Protein AF-A0A1R4KJV1-F1 (afdb_monomer_lite)

Foldseek 3Di:
DDDDDDDDPDPDDDPVRDPDDDDDDDDPDDDPVVVVVVVVVVVVVVVVVVVVVVVVVVVVVVVVVVPD

Radius of gyration: 33.14 Å; chains: 1; bounding box: 53×28×94 Å

Secondary structure (DSSP, 8-state):
---------S----GGG---------PPPP-HHHHHHHHHHHHHHHHHHHHHHHHHHHHHHHHHHT--

Organism: NCBI:txid57043

pLDDT: mean 79.66, std 14.85, range [45.75, 98.62]

Structure (mmCIF, N/CA/C/O backbone):
data_AF-A0A1R4KJV1-F1
#
_entry.id   AF-A0A1R4KJV1-F1
#
loop_
_atom_site.group_PDB
_atom_site.id
_atom_site.type_symbol
_atom_site.label_atom_id
_atom_site.label_alt_id
_atom_site.label_comp_id
_atom_site.label_asym_id
_atom_site.label_entity_id
_atom_site.label_seq_id
_atom_site.pdbx_PDB_ins_code
_atom_site.Cartn_x
_atom_site.Cartn_y
_atom_site.Cartn_z
_atom_site.occupancy
_atom_site.B_iso_or_equiv
_atom_site.auth_seq_id
_atom_site.auth_comp_id
_atom_site.auth_asym_id
_atom_site.auth_atom_id
_atom_site.pdbx_PDB_model_num
ATOM 1 N N . MET A 1 1 ? -6.806 -24.444 -67.791 1.00 45.75 1 MET A N 1
ATOM 2 C CA . MET A 1 1 ? -7.449 -23.430 -66.929 1.00 45.75 1 MET A 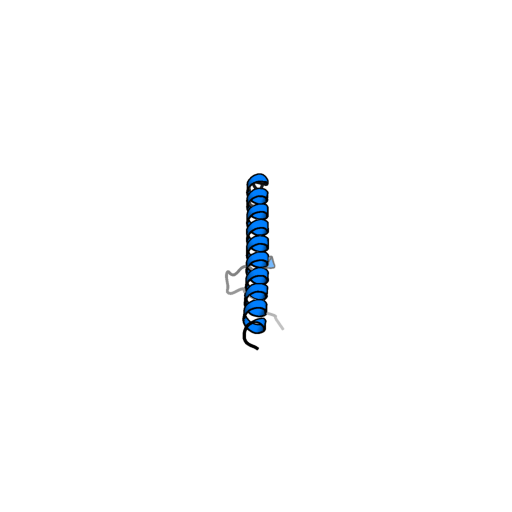CA 1
ATOM 3 C C . MET A 1 1 ? -6.334 -22.712 -66.182 1.00 45.75 1 MET A C 1
ATOM 5 O O . MET A 1 1 ? -5.683 -23.330 -65.355 1.00 45.75 1 MET A O 1
ATOM 9 N N . MET A 1 2 ? -5.986 -21.492 -66.595 1.00 51.56 2 MET A N 1
ATOM 10 C CA . MET A 1 2 ? -4.812 -20.772 -66.082 1.00 51.56 2 MET A CA 1
ATOM 11 C C . MET A 1 2 ? -5.243 -19.907 -64.892 1.00 51.56 2 MET A C 1
ATOM 13 O O . MET A 1 2 ? -5.930 -18.905 -65.082 1.00 51.56 2 MET A O 1
ATOM 17 N N . SER A 1 3 ? -4.895 -20.312 -63.669 1.00 58.69 3 SER A N 1
ATOM 18 C CA . SER A 1 3 ? -5.158 -19.513 -62.468 1.00 58.69 3 SER A CA 1
ATOM 19 C C . SER A 1 3 ? -4.249 -18.287 -62.464 1.00 58.69 3 SER A C 1
ATOM 21 O O . SER A 1 3 ? -3.029 -18.414 -62.392 1.00 58.69 3 SER A O 1
ATOM 23 N N . ARG A 1 4 ? -4.843 -17.094 -62.568 1.00 63.66 4 ARG A N 1
ATOM 24 C CA . ARG A 1 4 ? -4.114 -15.827 -62.442 1.00 63.66 4 ARG A CA 1
ATOM 25 C C . ARG A 1 4 ? -3.500 -15.723 -61.037 1.00 63.66 4 ARG A C 1
ATOM 27 O O . ARG A 1 4 ? -4.226 -15.948 -60.066 1.00 63.66 4 ARG A O 1
ATOM 34 N N . PRO A 1 5 ? -2.205 -15.380 -60.909 1.00 61.25 5 PRO A N 1
ATOM 35 C CA . PRO A 1 5 ? -1.585 -15.176 -59.609 1.00 61.25 5 PRO A CA 1
ATOM 36 C C . PRO A 1 5 ? -2.231 -13.972 -58.915 1.00 61.25 5 PRO A C 1
ATOM 38 O O . PRO A 1 5 ? -2.482 -12.935 -59.527 1.00 61.25 5 PRO A O 1
ATOM 41 N N . TYR A 1 6 ? -2.552 -14.141 -57.637 1.00 64.00 6 TYR A N 1
ATOM 42 C CA . TYR A 1 6 ? -3.176 -13.110 -56.817 1.00 64.00 6 TYR A CA 1
ATOM 43 C C . TYR A 1 6 ? -2.198 -11.948 -56.580 1.00 64.00 6 TYR A C 1
ATOM 45 O O . TYR A 1 6 ? -1.198 -12.105 -55.881 1.00 64.00 6 TYR A O 1
ATOM 53 N N . GLU A 1 7 ? -2.493 -10.772 -57.136 1.00 64.69 7 GLU A N 1
ATOM 54 C CA . GLU A 1 7 ? -1.745 -9.539 -56.870 1.00 64.69 7 GLU A CA 1
ATOM 55 C C . GLU A 1 7 ? -2.314 -8.820 -55.638 1.00 64.69 7 GLU A C 1
ATOM 57 O O . GLU A 1 7 ? -3.473 -8.390 -55.615 1.00 64.69 7 GLU A O 1
ATOM 62 N N . LYS A 1 8 ? -1.490 -8.675 -54.591 1.00 63.66 8 LYS A N 1
ATOM 63 C CA . LYS A 1 8 ? -1.842 -7.924 -53.376 1.00 63.66 8 LYS A CA 1
ATOM 64 C C . LYS A 1 8 ? -1.994 -6.433 -53.714 1.00 63.66 8 LYS A C 1
ATOM 66 O O . LYS A 1 8 ? -1.012 -5.711 -53.817 1.00 63.66 8 LYS A O 1
ATOM 71 N N . LYS A 1 9 ? -3.238 -5.952 -53.806 1.00 65.00 9 LYS A N 1
ATOM 72 C CA . LYS A 1 9 ? -3.601 -4.539 -54.064 1.00 65.00 9 LYS A CA 1
ATOM 73 C C . LYS A 1 9 ? -3.437 -3.599 -52.861 1.00 65.00 9 LYS A C 1
ATOM 75 O O . LYS A 1 9 ? -3.995 -2.505 -52.842 1.00 65.00 9 LYS A O 1
ATOM 80 N N . THR A 1 10 ? -2.759 -4.023 -51.800 1.00 69.12 10 THR A N 1
ATOM 81 C CA . THR A 1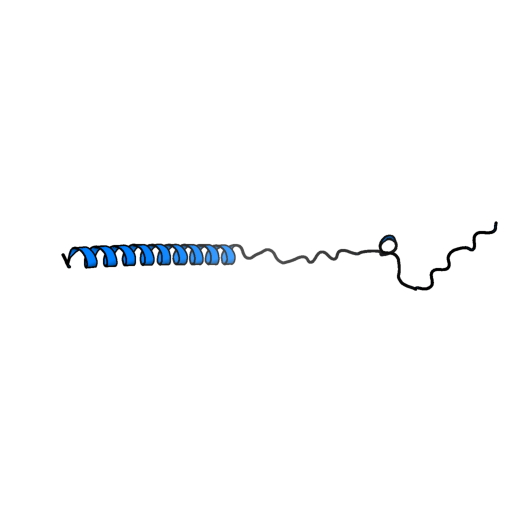 10 ? -2.644 -3.225 -50.576 1.00 69.12 10 THR A CA 1
ATOM 82 C C . THR A 1 10 ? -1.264 -3.425 -49.979 1.00 69.12 10 THR A C 1
ATOM 84 O O . THR A 1 10 ? -0.884 -4.555 -49.689 1.00 69.12 10 THR A O 1
ATOM 87 N N . GLU A 1 11 ? -0.553 -2.334 -49.692 1.00 65.69 11 GLU A N 1
ATOM 88 C CA . GLU A 1 11 ? 0.729 -2.372 -48.967 1.00 65.69 11 GLU A CA 1
ATOM 89 C C . GLU A 1 11 ? 0.589 -2.779 -47.484 1.00 65.69 11 GLU A C 1
ATOM 91 O O . GLU A 1 11 ? 1.529 -2.709 -46.691 1.00 65.69 11 GLU A O 1
ATOM 96 N N . ARG A 1 12 ? -0.600 -3.233 -47.068 1.00 60.62 12 ARG A N 1
ATOM 97 C CA . ARG A 1 12 ? -0.829 -3.775 -45.732 1.00 60.62 12 ARG A CA 1
ATOM 98 C C . ARG A 1 12 ? -0.126 -5.122 -45.607 1.00 60.62 12 ARG A C 1
ATOM 100 O O . ARG A 1 12 ? -0.607 -6.139 -46.098 1.00 60.62 12 ARG A O 1
ATOM 107 N N . ARG A 1 13 ? 0.983 -5.121 -44.870 1.00 63.72 13 ARG A N 1
ATOM 108 C CA . ARG A 1 13 ? 1.674 -6.334 -44.416 1.00 63.72 13 ARG A CA 1
ATOM 109 C C . ARG A 1 13 ? 0.727 -7.215 -43.601 1.00 63.72 13 ARG A C 1
ATOM 111 O O . ARG A 1 13 ? 0.080 -6.733 -42.657 1.00 63.72 13 ARG A O 1
ATOM 118 N N . SER A 1 14 ? 0.679 -8.501 -43.960 1.00 66.94 14 SER A N 1
ATOM 119 C CA . SER A 1 14 ? -0.037 -9.525 -43.188 1.00 66.94 14 SER A CA 1
ATOM 120 C C . SER A 1 14 ? 0.487 -9.532 -41.751 1.00 66.94 14 SER A C 1
ATOM 122 O O . SER A 1 14 ? 1.650 -9.212 -41.516 1.00 66.94 14 SER A O 1
ATOM 124 N N . ARG A 1 15 ? -0.352 -9.883 -40.770 1.00 63.81 15 ARG A N 1
ATOM 125 C CA . ARG A 1 15 ? 0.065 -9.948 -39.359 1.00 63.81 15 ARG A CA 1
ATOM 126 C C . ARG A 1 15 ? 1.292 -10.850 -39.168 1.00 63.81 15 ARG A C 1
ATOM 128 O O . ARG A 1 15 ? 2.160 -10.493 -38.382 1.00 63.81 15 ARG A O 1
ATOM 135 N N . GLU A 1 16 ? 1.379 -11.944 -39.922 1.00 65.25 16 GLU A N 1
ATOM 136 C CA . GLU A 1 16 ? 2.511 -12.887 -39.926 1.00 65.25 16 GLU A CA 1
ATOM 137 C C . GLU A 1 16 ? 3.811 -12.278 -40.475 1.00 65.25 16 GLU A C 1
ATOM 139 O O . GLU A 1 16 ? 4.901 -12.671 -40.079 1.00 65.25 16 GLU A O 1
ATOM 144 N N . GLU A 1 17 ? 3.715 -11.269 -41.345 1.00 66.25 17 GLU A N 1
ATOM 145 C CA . GLU A 1 17 ? 4.869 -10.567 -41.922 1.00 66.25 17 GLU A CA 1
ATOM 146 C C . GLU A 1 17 ? 5.386 -9.437 -41.008 1.00 66.25 17 GLU A C 1
ATOM 148 O O . GLU A 1 17 ? 6.382 -8.781 -41.330 1.00 66.25 17 GLU A O 1
ATOM 153 N N . ARG A 1 18 ? 4.709 -9.158 -39.883 1.00 74.38 18 ARG A N 1
ATOM 154 C CA . ARG A 1 18 ? 5.102 -8.103 -38.939 1.00 74.38 18 ARG A CA 1
ATOM 155 C C . ARG A 1 18 ? 6.158 -8.633 -37.973 1.00 74.38 18 ARG A C 1
ATOM 157 O O . ARG A 1 18 ? 5.890 -9.529 -37.181 1.00 74.38 18 ARG A O 1
ATOM 164 N N . ARG A 1 19 ? 7.335 -8.004 -37.951 1.00 69.06 19 ARG A N 1
ATOM 165 C CA . ARG A 1 19 ? 8.304 -8.176 -36.858 1.00 69.06 19 ARG A CA 1
ATOM 166 C C . ARG A 1 19 ? 7.840 -7.362 -35.652 1.00 69.06 19 ARG A C 1
ATOM 168 O O . ARG A 1 19 ? 8.067 -6.158 -35.589 1.00 69.06 19 ARG A O 1
ATOM 175 N N . LEU A 1 20 ? 7.142 -8.011 -34.726 1.00 71.69 20 LEU A N 1
ATOM 176 C CA . LEU A 1 20 ? 6.738 -7.409 -33.457 1.00 71.69 20 LEU A CA 1
ATOM 177 C C . LEU A 1 20 ? 7.939 -7.407 -32.503 1.00 71.69 20 LEU A C 1
ATOM 179 O O . LEU A 1 20 ? 8.485 -8.463 -32.199 1.00 71.69 20 LEU A O 1
ATOM 183 N N . SER A 1 21 ? 8.352 -6.232 -32.031 1.00 69.25 21 SER A N 1
ATOM 184 C CA . SER A 1 21 ? 9.364 -6.099 -30.979 1.00 69.25 21 SER A CA 1
ATOM 185 C C . SER A 1 21 ? 8.691 -5.729 -29.662 1.00 69.25 21 SER A C 1
ATOM 187 O O . SER A 1 21 ? 8.032 -4.691 -29.584 1.00 69.25 21 SER A O 1
ATOM 189 N N . VAL A 1 22 ? 8.880 -6.541 -28.624 1.00 75.06 22 VAL A N 1
ATOM 190 C CA . VAL A 1 22 ? 8.495 -6.180 -27.255 1.00 75.06 22 VAL A CA 1
ATOM 191 C C . VAL A 1 22 ? 9.613 -5.324 -26.668 1.00 75.06 22 VAL A C 1
ATOM 193 O O . VAL A 1 22 ? 10.765 -5.750 -26.637 1.00 75.06 22 VAL A O 1
ATOM 196 N N . ARG A 1 23 ? 9.290 -4.111 -26.214 1.00 74.44 23 ARG A N 1
ATOM 197 C CA . ARG A 1 23 ? 10.201 -3.315 -25.385 1.00 74.44 23 ARG A CA 1
ATOM 198 C C . ARG A 1 23 ? 9.830 -3.554 -23.929 1.00 74.44 23 ARG A C 1
ATOM 200 O O . ARG A 1 23 ? 8.771 -3.114 -23.494 1.00 74.44 23 ARG A O 1
ATOM 207 N N . GLY A 1 24 ? 10.678 -4.280 -23.205 1.00 79.44 24 GLY A N 1
ATOM 208 C CA . GLY A 1 24 ? 10.561 -4.381 -21.755 1.00 79.44 24 GLY A CA 1
ATOM 209 C C . GLY A 1 24 ? 10.917 -3.035 -21.133 1.00 79.44 24 GLY A C 1
ATOM 210 O O . GLY A 1 24 ? 12.042 -2.567 -21.286 1.00 79.44 24 GLY A O 1
ATOM 211 N N . GLU A 1 25 ? 9.956 -2.393 -20.477 1.00 84.06 25 GLU A N 1
ATOM 212 C CA . GLU A 1 25 ? 10.220 -1.214 -19.657 1.00 84.06 25 GLU A CA 1
ATOM 213 C C . GLU A 1 25 ? 10.733 -1.695 -18.297 1.00 84.06 25 GLU A C 1
ATOM 215 O O . GLU A 1 25 ? 9.992 -2.317 -17.534 1.00 84.06 25 GLU A O 1
ATOM 220 N N . HIS A 1 26 ? 12.011 -1.448 -18.000 1.00 81.94 26 HIS A N 1
ATOM 221 C CA . HIS A 1 26 ? 12.543 -1.729 -16.673 1.00 81.94 26 HIS A CA 1
ATOM 222 C C . HIS A 1 26 ? 12.072 -0.636 -15.718 1.00 81.94 26 HIS A C 1
ATOM 224 O O . HIS A 1 26 ? 12.502 0.515 -15.818 1.00 81.94 26 HIS A O 1
ATOM 230 N N . ARG A 1 27 ? 11.182 -0.993 -14.795 1.00 85.06 27 ARG A N 1
ATOM 231 C CA . ARG A 1 27 ? 10.743 -0.079 -13.742 1.00 85.06 27 ARG A CA 1
ATOM 232 C C . ARG A 1 27 ? 11.686 -0.159 -12.549 1.00 85.06 27 ARG A C 1
ATOM 234 O O . ARG A 1 27 ? 12.248 -1.226 -12.301 1.00 85.06 27 ARG A O 1
ATOM 241 N N . PRO A 1 28 ? 11.888 0.956 -11.830 1.00 87.62 28 PRO A N 1
ATOM 242 C CA . PRO A 1 28 ? 12.573 0.895 -10.551 1.00 87.62 28 PRO A CA 1
ATOM 243 C C . PRO A 1 28 ? 11.827 -0.058 -9.615 1.00 87.62 28 PRO A C 1
ATOM 245 O O . PRO A 1 28 ? 10.611 -0.245 -9.737 1.00 87.62 28 PRO A O 1
ATOM 248 N N . GLU A 1 29 ? 12.573 -0.664 -8.698 1.00 91.06 29 GLU A N 1
ATOM 249 C CA . GLU A 1 29 ? 11.993 -1.501 -7.655 1.00 91.06 29 GLU A CA 1
ATOM 250 C C . GLU A 1 29 ? 10.947 -0.692 -6.867 1.00 91.06 29 GLU A C 1
ATOM 252 O O . GLU A 1 29 ? 11.1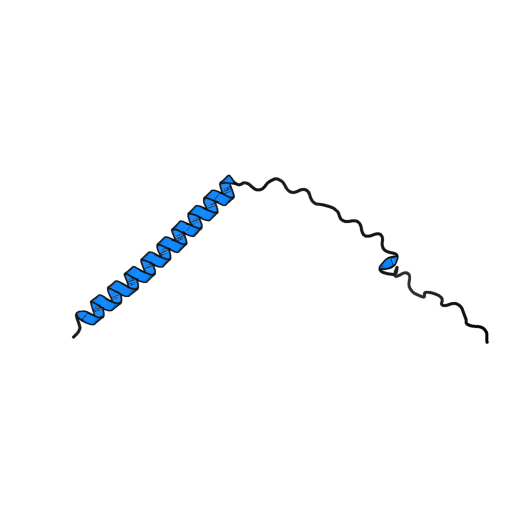56 0.501 -6.617 1.00 91.06 29 GLU A O 1
ATOM 257 N N . PRO A 1 30 ? 9.791 -1.285 -6.523 1.00 90.31 30 PRO A N 1
ATOM 258 C CA . PRO A 1 30 ? 8.785 -0.578 -5.748 1.00 90.31 30 PRO A CA 1
ATOM 259 C C . PRO A 1 30 ? 9.318 -0.208 -4.360 1.00 90.31 30 PRO A C 1
ATOM 261 O O . PRO A 1 30 ? 10.005 -0.993 -3.710 1.00 90.31 30 PRO A O 1
ATOM 264 N N . ASP A 1 31 ? 8.930 0.969 -3.868 1.00 94.56 31 ASP A N 1
ATOM 265 C CA . ASP A 1 31 ? 9.239 1.385 -2.502 1.00 94.56 31 ASP A CA 1
ATOM 266 C C . ASP A 1 31 ? 8.400 0.572 -1.500 1.00 94.56 31 ASP A C 1
ATOM 268 O O . ASP A 1 31 ? 7.232 0.868 -1.218 1.00 94.56 31 ASP A O 1
ATOM 272 N N . VAL A 1 32 ? 9.015 -0.480 -0.960 1.00 96.75 32 VAL A N 1
ATOM 273 C CA . VAL A 1 32 ? 8.407 -1.388 0.022 1.00 96.75 32 VAL A CA 1
ATOM 274 C C . VAL A 1 32 ? 8.008 -0.648 1.299 1.00 96.75 32 VAL A C 1
ATOM 276 O O . VAL A 1 32 ? 6.985 -0.970 1.911 1.00 96.75 32 VAL A O 1
ATOM 279 N N . GLN A 1 33 ? 8.773 0.366 1.704 1.00 97.12 33 GLN A N 1
ATOM 280 C CA . GLN A 1 33 ? 8.479 1.141 2.903 1.00 97.12 33 GLN A CA 1
ATOM 281 C C . GLN A 1 33 ? 7.212 1.975 2.700 1.00 97.12 33 GLN A C 1
ATOM 283 O O . GLN A 1 33 ? 6.335 1.974 3.569 1.00 97.12 33 GLN A O 1
ATOM 288 N N . MET A 1 34 ? 7.080 2.637 1.549 1.00 97.06 34 MET A N 1
ATOM 289 C CA . MET A 1 34 ? 5.871 3.384 1.197 1.00 97.06 34 MET A CA 1
ATOM 290 C C . MET A 1 34 ? 4.648 2.464 1.122 1.00 97.06 34 MET A C 1
ATOM 292 O O . MET A 1 34 ? 3.608 2.769 1.707 1.00 97.06 34 MET A O 1
ATOM 296 N N . LEU A 1 35 ? 4.777 1.305 0.469 1.00 97.75 35 LEU A N 1
ATOM 297 C CA . LEU A 1 35 ? 3.700 0.313 0.401 1.00 97.75 35 LEU A CA 1
ATOM 298 C C . LEU A 1 35 ? 3.253 -0.134 1.797 1.00 97.75 35 LEU A C 1
ATOM 300 O O . LEU A 1 35 ? 2.058 -0.173 2.084 1.00 97.75 35 LEU A O 1
ATOM 304 N N . THR A 1 36 ? 4.206 -0.402 2.688 1.00 98.31 36 THR A N 1
ATOM 305 C CA . THR A 1 36 ? 3.916 -0.816 4.066 1.00 98.31 36 THR A CA 1
ATOM 306 C C . THR A 1 36 ? 3.171 0.277 4.833 1.00 98.31 36 THR A C 1
ATOM 308 O O . THR A 1 36 ? 2.178 -0.005 5.504 1.00 98.31 36 THR A O 1
ATOM 311 N N . GLN A 1 37 ? 3.588 1.540 4.701 1.00 98.56 37 GLN A N 1
ATOM 312 C CA . GLN A 1 37 ? 2.899 2.667 5.338 1.00 98.56 37 GLN A CA 1
ATOM 313 C C . GLN A 1 37 ? 1.455 2.816 4.851 1.00 98.56 37 GLN A C 1
ATOM 315 O O . GLN A 1 37 ? 0.554 3.054 5.659 1.00 98.56 37 GLN A O 1
ATOM 320 N N . LEU A 1 38 ? 1.229 2.670 3.544 1.00 98.50 38 LEU A N 1
ATOM 321 C CA . LEU A 1 38 ? -0.108 2.751 2.960 1.00 98.50 38 LEU A CA 1
ATOM 322 C C . LEU A 1 38 ? -1.006 1.617 3.459 1.00 98.50 38 LEU A C 1
ATOM 324 O O . LEU A 1 38 ? -2.128 1.880 3.886 1.00 98.50 38 LEU A O 1
ATOM 328 N N . LEU A 1 39 ? -0.495 0.385 3.488 1.00 98.50 39 LEU A N 1
ATOM 329 C CA . LEU A 1 39 ? -1.231 -0.774 3.998 1.00 98.50 39 LEU A CA 1
ATOM 330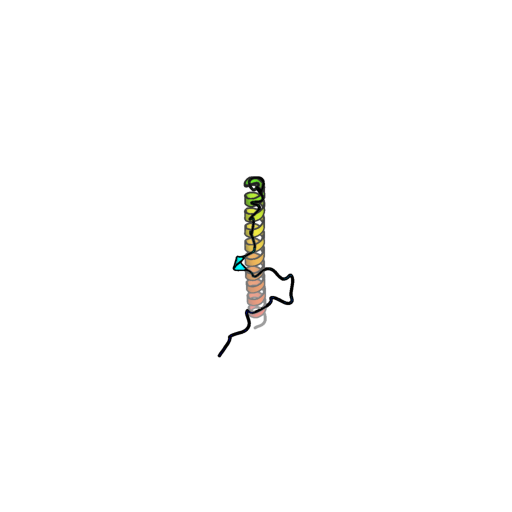 C C . LEU A 1 39 ? -1.644 -0.597 5.462 1.00 98.50 39 LEU A C 1
ATOM 332 O O . LEU A 1 39 ? -2.798 -0.841 5.809 1.00 98.50 39 LEU A O 1
ATOM 336 N N . ILE A 1 40 ? -0.732 -0.118 6.314 1.00 98.31 40 ILE A N 1
ATOM 337 C CA . ILE A 1 40 ? -1.042 0.169 7.721 1.00 98.31 40 ILE A CA 1
ATOM 338 C C . ILE A 1 40 ? -2.138 1.233 7.818 1.00 98.31 40 ILE A C 1
ATOM 340 O O . ILE A 1 40 ? -3.081 1.082 8.593 1.00 98.31 40 ILE A O 1
ATOM 344 N N . ARG A 1 41 ? -2.038 2.310 7.031 1.00 98.44 41 ARG A N 1
ATOM 345 C CA . ARG A 1 41 ? -3.017 3.401 7.065 1.00 98.44 41 ARG A CA 1
ATOM 346 C C . ARG A 1 41 ? -4.412 2.924 6.675 1.00 98.44 41 ARG A C 1
ATOM 348 O O . ARG A 1 41 ? -5.357 3.252 7.386 1.00 98.44 41 ARG A O 1
ATOM 355 N N . PHE A 1 42 ? -4.526 2.140 5.606 1.00 98.62 42 PHE A N 1
ATOM 356 C CA . PHE A 1 42 ? -5.807 1.574 5.187 1.00 98.62 42 PHE A CA 1
ATOM 357 C C . PHE A 1 42 ? -6.382 0.639 6.248 1.00 98.62 42 PHE A C 1
ATOM 359 O O . PHE A 1 42 ? -7.525 0.817 6.652 1.00 98.62 42 PHE A O 1
ATOM 366 N N . ALA A 1 43 ? -5.571 -0.256 6.817 1.00 98.31 43 ALA A N 1
ATOM 367 C CA . ALA A 1 43 ? -6.034 -1.142 7.883 1.00 98.31 43 ALA A CA 1
ATOM 368 C C . ALA A 1 43 ? -6.557 -0.370 9.113 1.00 98.31 43 ALA A C 1
ATOM 370 O O . ALA A 1 43 ? -7.563 -0.752 9.715 1.00 98.31 43 ALA A O 1
ATOM 371 N N . LEU A 1 44 ? -5.895 0.730 9.491 1.00 98.12 44 LEU A N 1
ATOM 372 C CA . LEU A 1 44 ? -6.343 1.581 10.597 1.00 98.12 44 LEU A CA 1
ATOM 373 C C . LEU A 1 44 ? -7.640 2.335 10.277 1.00 98.12 44 LEU A C 1
ATOM 375 O O . LEU A 1 44 ? -8.471 2.500 11.173 1.00 98.12 44 LEU A O 1
ATOM 379 N N . GLN A 1 45 ? -7.812 2.785 9.032 1.00 97.88 45 GLN A N 1
ATOM 380 C CA . GLN A 1 45 ? -9.038 3.435 8.565 1.00 97.88 45 GLN A CA 1
ATOM 381 C C . GLN A 1 45 ? -10.210 2.452 8.587 1.00 97.88 45 GLN A C 1
ATOM 383 O O . GLN A 1 45 ? -11.189 2.712 9.287 1.00 97.88 45 GLN A O 1
ATOM 388 N N . ASP A 1 46 ? -10.055 1.281 7.970 1.00 97.75 46 ASP A N 1
ATOM 389 C CA . ASP A 1 46 ? -11.074 0.226 7.930 1.00 97.75 46 ASP A CA 1
ATOM 390 C C . ASP A 1 46 ? -11.495 -0.205 9.346 1.00 97.75 46 ASP A C 1
ATOM 392 O O . ASP A 1 46 ? -12.681 -0.309 9.670 1.00 97.75 46 ASP A O 1
ATOM 396 N N . ALA A 1 47 ? -10.524 -0.402 10.246 1.00 97.12 47 ALA A N 1
ATOM 397 C CA . ALA A 1 47 ? -10.802 -0.737 11.642 1.00 97.12 47 ALA A CA 1
ATOM 398 C C . ALA A 1 47 ? -11.490 0.413 12.403 1.00 97.12 47 ALA A C 1
ATOM 400 O O . ALA A 1 47 ? -12.282 0.181 13.323 1.00 97.12 47 ALA A O 1
ATOM 401 N N . GLY A 1 48 ? -11.175 1.663 12.063 1.00 95.06 48 GLY A N 1
ATOM 402 C CA . GLY A 1 48 ? -11.858 2.848 12.577 1.00 95.06 48 GLY A CA 1
ATOM 403 C C . GLY A 1 48 ? -13.326 2.884 12.159 1.00 95.06 48 GLY A C 1
ATOM 404 O O . GLY A 1 48 ? -14.202 3.018 13.015 1.00 95.06 48 GLY A O 1
ATOM 405 N N . GLU A 1 49 ? -13.596 2.685 10.872 1.00 95.69 49 GLU A N 1
ATOM 406 C CA . GLU A 1 49 ? -14.943 2.661 10.298 1.00 95.69 49 GLU A CA 1
ATOM 407 C C . GLU A 1 49 ? -15.789 1.521 10.871 1.00 95.69 49 GLU A C 1
ATOM 409 O O . GLU A 1 49 ? -16.918 1.744 11.317 1.00 95.69 49 GLU A O 1
ATOM 414 N N . ALA A 1 50 ? -15.225 0.315 10.981 1.00 93.38 50 ALA A N 1
ATOM 415 C CA . ALA A 1 50 ? -15.901 -0.828 11.593 1.00 93.38 50 ALA A CA 1
ATOM 416 C C . ALA A 1 50 ? -16.284 -0.562 13.066 1.00 93.38 50 ALA A C 1
ATOM 418 O O . ALA A 1 50 ? -17.384 -0.908 13.524 1.00 93.38 50 ALA A O 1
ATOM 419 N N . ARG A 1 51 ? -15.403 0.103 13.827 1.00 92.94 51 ARG A N 1
ATOM 420 C CA . ARG A 1 51 ? -15.695 0.517 15.210 1.00 92.94 51 ARG A CA 1
ATOM 421 C C . ARG A 1 51 ? -16.762 1.607 15.272 1.00 92.94 51 ARG A C 1
ATOM 423 O O . ARG A 1 51 ? -17.658 1.518 16.109 1.00 92.94 51 ARG A O 1
ATOM 430 N N . ALA A 1 52 ? -16.717 2.597 14.386 1.00 93.38 52 ALA A N 1
ATOM 431 C CA . ALA A 1 52 ? -17.739 3.639 14.316 1.00 93.38 52 ALA A CA 1
ATOM 432 C C . ALA A 1 52 ? -19.124 3.052 13.986 1.00 93.38 52 ALA A C 1
ATOM 434 O O . ALA A 1 52 ? -20.099 3.349 14.678 1.00 93.38 52 ALA A O 1
ATOM 435 N N . ALA A 1 53 ? -19.200 2.144 13.008 1.00 91.38 53 ALA A N 1
ATOM 436 C CA . ALA A 1 53 ? -20.435 1.464 12.624 1.00 91.38 53 ALA A CA 1
ATOM 437 C C . ALA A 1 53 ? -21.022 0.617 13.768 1.00 91.38 53 ALA A C 1
ATOM 439 O O . ALA A 1 53 ? -22.225 0.657 14.033 1.00 91.38 53 ALA A O 1
ATOM 440 N N . SER A 1 54 ? -20.184 -0.133 14.491 1.00 88.00 54 SER A N 1
ATOM 441 C CA . SER A 1 54 ? -20.635 -0.927 15.645 1.00 88.00 54 SER A CA 1
ATOM 442 C C . SER A 1 54 ? -21.057 -0.062 16.839 1.00 88.00 54 SER A C 1
ATOM 444 O O . SER A 1 54 ? -22.056 -0.374 17.492 1.00 88.00 54 SER A O 1
ATOM 446 N N . SER A 1 55 ? -20.360 1.048 17.098 1.00 86.38 55 SER A N 1
ATOM 447 C CA . SER A 1 55 ? -20.749 2.025 18.119 1.00 86.38 55 SER A CA 1
ATOM 448 C C . SER A 1 55 ? -22.102 2.668 17.796 1.00 86.38 55 SER A C 1
ATOM 450 O O . SER A 1 55 ? -22.998 2.656 18.638 1.00 86.38 55 SER A O 1
ATOM 452 N N . GLY A 1 56 ? -22.304 3.118 16.552 1.00 82.06 56 GLY A N 1
ATOM 453 C CA . GLY A 1 56 ? -23.577 3.686 16.094 1.00 82.06 56 GLY A CA 1
ATOM 454 C C . GLY A 1 56 ? -24.750 2.702 16.190 1.00 82.06 56 GLY A C 1
ATOM 455 O O . GLY A 1 56 ? -25.855 3.066 16.587 1.00 82.06 56 GLY A O 1
ATOM 456 N N . ARG A 1 57 ? -24.510 1.414 15.917 1.00 78.50 57 ARG A N 1
ATOM 457 C CA . ARG A 1 57 ? -25.517 0.365 16.145 1.00 78.50 57 ARG A CA 1
ATOM 458 C C . ARG A 1 57 ? -25.868 0.222 17.623 1.00 78.50 57 ARG A C 1
ATOM 460 O O . ARG A 1 57 ? -27.046 0.141 17.962 1.00 78.50 57 ARG A O 1
ATOM 467 N N . ARG A 1 58 ? -24.874 0.208 18.514 1.00 77.62 58 ARG A N 1
ATOM 468 C CA . ARG A 1 58 ? -25.110 0.098 19.962 1.00 77.62 58 ARG A CA 1
ATOM 469 C C . ARG A 1 58 ? -25.891 1.283 20.521 1.00 77.62 58 ARG A C 1
ATOM 471 O O . ARG A 1 58 ? -26.790 1.069 21.327 1.00 77.62 58 ARG A O 1
ATOM 478 N N . THR A 1 59 ? -25.566 2.506 20.107 1.00 76.00 59 THR A N 1
ATOM 479 C CA . THR A 1 59 ? -26.291 3.702 20.556 1.00 76.00 59 THR A CA 1
ATOM 480 C C . THR A 1 59 ? -27.739 3.686 20.072 1.00 76.00 59 THR A C 1
ATOM 482 O O . THR A 1 59 ? -28.637 3.969 20.863 1.00 76.00 59 THR A O 1
ATOM 485 N N . SER A 1 60 ? -27.987 3.254 18.828 1.00 74.62 60 SER A N 1
ATOM 486 C CA . SER A 1 60 ? -29.352 3.098 18.305 1.00 74.62 60 SER A CA 1
ATOM 487 C C . SER A 1 60 ? -30.176 2.073 19.100 1.00 74.62 60 SER A C 1
ATOM 489 O O . SER A 1 60 ? -31.306 2.365 19.488 1.00 74.62 60 SER A O 1
ATOM 491 N N . LEU A 1 61 ? -29.588 0.920 19.450 1.00 73.62 61 LEU A N 1
ATOM 492 C CA . LEU A 1 61 ? -30.258 -0.117 20.243 1.00 73.62 61 LEU A CA 1
ATOM 493 C C . LEU A 1 61 ? -30.572 0.357 21.671 1.00 73.62 61 LEU A C 1
ATOM 495 O O . LEU A 1 61 ? -31.662 0.110 22.180 1.00 73.62 61 LEU A O 1
ATOM 499 N N . ALA A 1 62 ? -29.632 1.066 22.304 1.00 70.62 62 ALA A N 1
ATOM 500 C CA . ALA A 1 62 ? -29.826 1.621 23.640 1.00 70.62 62 ALA A CA 1
ATOM 501 C C . ALA A 1 62 ? -30.959 2.662 23.656 1.00 70.62 62 ALA A C 1
ATOM 503 O O . ALA A 1 62 ? -31.829 2.599 24.519 1.00 70.62 62 ALA A O 1
ATOM 504 N N . SER A 1 63 ? -31.013 3.555 22.662 1.00 72.06 63 SER A N 1
ATOM 505 C CA . SER A 1 63 ? -32.080 4.563 22.563 1.00 72.06 63 SER A CA 1
ATOM 506 C C . SER A 1 63 ? -33.482 3.964 22.362 1.00 72.06 63 SER A C 1
ATOM 508 O O . SER A 1 63 ? -34.455 4.475 22.917 1.00 72.06 63 SER A O 1
ATOM 510 N N . ALA A 1 64 ? -33.590 2.842 21.642 1.00 73.56 64 ALA A N 1
ATOM 511 C CA . ALA A 1 64 ? -34.851 2.120 21.463 1.00 73.56 64 ALA A CA 1
ATOM 512 C C . ALA A 1 64 ? -35.328 1.432 22.757 1.00 73.56 64 ALA A C 1
ATOM 514 O O . ALA A 1 64 ? -36.525 1.325 22.992 1.00 73.56 64 ALA A O 1
ATOM 515 N N . SER A 1 65 ? -34.404 1.000 23.622 1.00 69.88 65 SER A N 1
ATOM 516 C CA . SER A 1 65 ? -34.750 0.353 24.898 1.00 69.88 65 SER A CA 1
ATOM 517 C C . SER A 1 65 ? -35.241 1.313 25.987 1.00 69.88 65 SER A C 1
ATOM 519 O O . SER A 1 65 ? -35.895 0.878 26.924 1.00 69.88 65 SER A O 1
ATOM 521 N N . THR A 1 66 ? -34.941 2.612 25.885 1.00 67.25 66 THR A N 1
ATOM 522 C CA . THR A 1 66 ? -35.363 3.627 26.874 1.00 67.25 66 THR A CA 1
ATOM 523 C C . THR A 1 66 ? -36.728 4.250 26.546 1.00 67.25 66 THR A C 1
ATOM 525 O O . THR A 1 66 ? -37.235 5.054 27.320 1.00 67.25 66 THR A O 1
ATOM 528 N N . SER A 1 67 ? -37.315 3.917 25.392 1.00 59.94 67 SER A N 1
ATOM 529 C CA . SER A 1 67 ? -38.569 4.495 24.882 1.00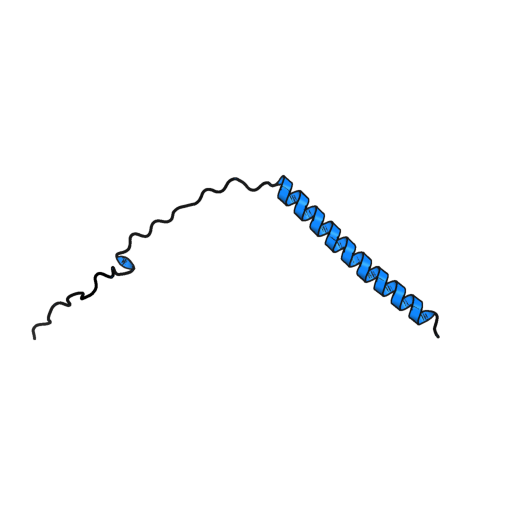 59.94 67 SER A CA 1
ATOM 530 C C . SER A 1 67 ? -39.777 3.543 24.951 1.00 59.94 67 SER A C 1
ATOM 532 O O . SER A 1 67 ? -40.815 3.836 24.360 1.00 59.94 67 SER A O 1
ATOM 534 N N . SER A 1 68 ? -39.662 2.426 25.680 1.00 50.41 68 SER A N 1
ATOM 535 C CA . SER A 1 68 ? -40.761 1.512 26.053 1.00 50.41 68 SER A CA 1
ATOM 536 C C . SER A 1 68 ? -40.952 1.508 27.564 1.00 50.41 68 SER A C 1
ATOM 538 O O . SER A 1 68 ? -42.119 1.393 27.993 1.00 50.41 68 SER A O 1
#

Sequence (68 aa):
MMSRPYEKKTERRSREERRLSVRGEHRPEPDVQ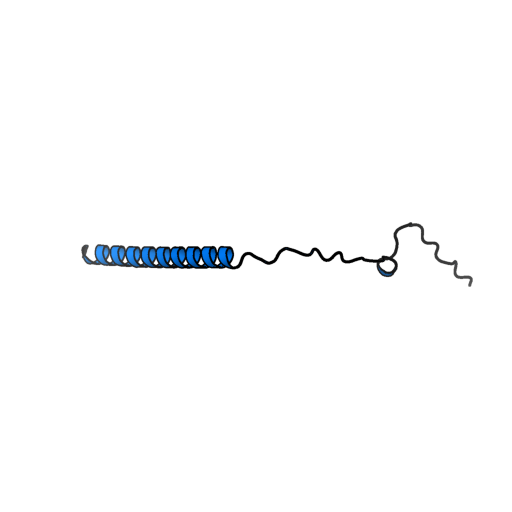MLTQLLIRFALQDAGEARAASSGRRTSLASASTSS